Protein AF-A0AAP2MIE1-F1 (afdb_monomer_lite)

Structure (mmCIF, N/CA/C/O backbone):
data_AF-A0AAP2MIE1-F1
#
_entry.id   AF-A0AAP2MIE1-F1
#
loop_
_atom_site.group_PDB
_atom_site.id
_atom_site.type_symbol
_atom_site.label_atom_id
_atom_site.label_alt_id
_atom_site.label_comp_id
_atom_site.label_asym_id
_atom_site.label_entity_id
_atom_site.label_seq_id
_atom_site.pdbx_PDB_ins_code
_atom_site.Cartn_x
_atom_site.Cartn_y
_atom_site.Cartn_z
_atom_site.occupancy
_atom_site.B_iso_or_equiv
_atom_site.auth_seq_id
_atom_site.auth_comp_id
_atom_site.auth_asym_id
_atom_site.auth_atom_id
_atom_site.pdbx_PDB_model_num
ATOM 1 N N . MET A 1 1 ? 6.710 7.753 36.358 1.00 36.62 1 MET A N 1
ATOM 2 C CA . MET A 1 1 ? 5.741 6.811 35.760 1.00 36.62 1 MET A CA 1
ATOM 3 C C . MET A 1 1 ? 4.788 7.642 34.923 1.00 36.62 1 MET A C 1
ATOM 5 O O . MET A 1 1 ? 3.945 8.320 35.490 1.00 36.62 1 MET A O 1
ATOM 9 N N . SER A 1 2 ? 5.013 7.720 33.613 1.00 38.41 2 SER A N 1
ATOM 10 C CA . SER A 1 2 ? 4.157 8.503 32.715 1.00 38.41 2 SER A CA 1
ATOM 11 C C . SER A 1 2 ? 2.880 7.711 32.447 1.00 38.41 2 SER A C 1
ATOM 13 O O . SER A 1 2 ? 2.962 6.593 31.941 1.00 38.41 2 SER A O 1
ATOM 15 N N . SER A 1 3 ? 1.724 8.252 32.833 1.00 40.28 3 SER A N 1
ATOM 16 C CA . SER A 1 3 ? 0.420 7.667 32.512 1.00 40.28 3 SER A CA 1
ATOM 17 C C . SER A 1 3 ? 0.290 7.488 30.996 1.00 40.28 3 SER A C 1
ATOM 19 O O . SER A 1 3 ? 0.629 8.423 30.266 1.00 40.28 3 SER A O 1
ATOM 21 N N . PRO A 1 4 ? -0.181 6.331 30.499 1.00 49.94 4 PRO A N 1
ATOM 22 C CA . PRO A 1 4 ? -0.480 6.185 29.084 1.00 49.94 4 PRO A CA 1
ATOM 23 C C . PRO A 1 4 ? -1.594 7.173 28.740 1.00 49.94 4 PRO A C 1
ATOM 25 O O . PRO A 1 4 ? -2.628 7.213 29.403 1.00 49.94 4 PRO A O 1
ATOM 28 N N . SER A 1 5 ? -1.334 8.027 27.758 1.00 53.62 5 SER A N 1
ATOM 29 C CA . SER A 1 5 ? -2.241 9.061 27.278 1.00 53.62 5 SER A CA 1
ATOM 30 C C . SER A 1 5 ? -3.629 8.467 27.026 1.00 53.62 5 SER A C 1
ATOM 32 O O . SER A 1 5 ? -3.786 7.607 26.165 1.00 53.62 5 SER A O 1
ATOM 34 N N . ASP A 1 6 ? -4.632 8.934 27.770 1.00 59.34 6 ASP A N 1
ATOM 35 C CA . ASP A 1 6 ? -6.037 8.488 27.741 1.00 59.34 6 ASP A CA 1
ATOM 36 C C . ASP A 1 6 ? -6.756 9.035 26.487 1.00 59.34 6 ASP A C 1
ATOM 38 O O . ASP A 1 6 ? -7.846 9.599 26.538 1.00 59.34 6 ASP A O 1
ATOM 42 N N . THR A 1 7 ? -6.068 9.003 25.344 1.00 77.44 7 THR A N 1
ATOM 43 C CA . THR A 1 7 ? -6.510 9.629 24.099 1.00 77.44 7 THR A CA 1
ATOM 44 C C . THR A 1 7 ? -6.868 8.538 23.113 1.00 77.44 7 THR A C 1
ATOM 46 O O . THR A 1 7 ? -5.989 7.873 22.572 1.00 77.44 7 THR A O 1
ATOM 49 N N . LEU A 1 8 ? -8.170 8.360 22.900 1.00 83.94 8 LEU A N 1
ATOM 50 C CA . LEU A 1 8 ? -8.672 7.440 21.891 1.00 83.94 8 LEU A CA 1
ATOM 51 C C . LEU A 1 8 ? -8.337 7.946 20.485 1.00 83.94 8 LEU A C 1
ATOM 53 O O . LEU A 1 8 ? -8.284 9.163 20.251 1.00 83.94 8 LEU A O 1
ATOM 57 N N . PHE A 1 9 ? -8.163 7.030 19.534 1.00 85.75 9 PHE A N 1
ATOM 58 C CA . PHE A 1 9 ? -8.012 7.415 18.136 1.00 85.75 9 PHE A CA 1
ATOM 59 C C . PHE A 1 9 ? -9.250 8.164 17.655 1.00 85.75 9 PHE A C 1
ATOM 61 O O . PHE A 1 9 ? -10.393 7.734 17.826 1.00 85.75 9 PHE A O 1
ATOM 68 N N . ARG A 1 10 ? -9.028 9.296 16.985 1.00 89.75 10 ARG A N 1
ATOM 69 C CA . ARG A 1 10 ? -10.117 9.985 16.300 1.00 89.75 10 ARG A CA 1
ATOM 70 C C . ARG A 1 10 ? -10.353 9.304 14.962 1.00 89.75 10 ARG A C 1
ATOM 72 O O . ARG A 1 10 ? -9.415 9.099 14.199 1.00 89.75 10 ARG A O 1
ATOM 79 N N . TRP A 1 11 ? -11.612 9.029 14.637 1.00 83.62 11 TRP A N 1
ATOM 80 C CA . TRP A 1 11 ? -12.008 8.298 13.426 1.00 83.62 11 TRP A CA 1
ATOM 81 C C . TRP A 1 11 ? -11.351 8.802 12.125 1.00 83.62 11 TRP A C 1
ATOM 83 O O . TRP A 1 11 ? -10.935 8.015 11.276 1.00 83.62 11 TRP A O 1
ATOM 93 N N . TYR A 1 12 ? -11.207 10.122 11.974 1.00 87.50 12 TYR A N 1
ATOM 94 C CA . TYR A 1 12 ? -10.604 10.739 10.788 1.00 87.50 12 TYR A CA 1
ATOM 95 C C . TYR A 1 12 ? -9.080 10.560 10.689 1.00 87.50 12 TYR A C 1
ATOM 97 O O . TYR A 1 12 ? -8.522 10.767 9.617 1.00 87.50 12 TYR A O 1
ATOM 105 N N . GLN A 1 13 ? -8.405 10.185 11.780 1.00 87.69 13 GLN A N 1
ATOM 106 C CA . GLN A 1 13 ? -6.970 9.873 11.795 1.00 87.69 13 GLN A CA 1
ATOM 107 C C . GLN A 1 13 ? -6.684 8.435 11.357 1.00 87.69 13 GLN A C 1
ATOM 109 O O . GLN A 1 13 ? -5.530 8.091 11.112 1.00 87.69 13 GLN A O 1
ATOM 114 N N . LEU A 1 14 ? -7.724 7.602 11.285 1.00 88.88 14 LEU A N 1
ATOM 115 C CA . LEU A 1 14 ? -7.620 6.218 10.860 1.00 88.88 14 LEU A CA 1
ATOM 116 C C . LEU A 1 14 ? -7.751 6.117 9.339 1.00 88.88 14 LEU A C 1
ATOM 118 O O . LEU A 1 14 ? -8.628 6.759 8.744 1.00 88.88 14 LEU A O 1
ATOM 122 N N . THR A 1 15 ? -6.915 5.284 8.720 1.00 88.06 15 THR A N 1
ATOM 123 C CA . THR A 1 15 ? -7.103 4.845 7.328 1.00 88.06 15 THR A CA 1
ATOM 124 C C . THR A 1 15 ? -8.353 3.969 7.204 1.00 88.06 15 THR A C 1
ATOM 126 O O . THR A 1 15 ? -8.923 3.529 8.202 1.00 88.06 15 THR A O 1
ATOM 129 N N . GLU A 1 16 ? -8.809 3.685 5.983 1.00 85.25 16 GLU A N 1
ATOM 130 C CA . GLU A 1 16 ? -9.984 2.827 5.770 1.00 85.25 16 GLU A CA 1
ATOM 131 C C . GLU A 1 16 ? -9.809 1.429 6.383 1.00 85.25 16 GLU A C 1
ATOM 133 O O . GLU A 1 16 ? -10.683 0.948 7.105 1.00 85.25 16 GLU A O 1
ATOM 138 N N . ARG A 1 17 ? -8.635 0.817 6.199 1.00 86.88 17 ARG A N 1
ATOM 139 C CA . ARG A 1 17 ? -8.299 -0.466 6.825 1.00 86.88 17 ARG A CA 1
ATOM 140 C C . ARG A 1 17 ? -8.316 -0.379 8.348 1.00 86.88 17 ARG A C 1
ATOM 142 O O . ARG A 1 17 ? -8.877 -1.247 9.010 1.00 86.88 17 ARG A O 1
ATOM 149 N N . GLU A 1 18 ? -7.711 0.663 8.910 1.00 91.25 18 GLU A N 1
ATOM 150 C CA . GLU A 1 18 ? -7.680 0.859 10.361 1.00 91.25 18 GLU A CA 1
ATOM 151 C C . GLU A 1 18 ? -9.090 1.035 10.933 1.00 91.25 18 GLU A C 1
ATOM 153 O O . GLU A 1 18 ? -9.390 0.471 11.981 1.00 91.25 18 GLU A O 1
ATOM 158 N N . ARG A 1 19 ? -9.984 1.730 10.219 1.00 93.31 19 ARG A N 1
ATOM 159 C CA . ARG A 1 19 ? -11.403 1.852 10.588 1.00 93.31 19 ARG A CA 1
ATOM 160 C C . ARG A 1 19 ? -12.122 0.508 10.581 1.00 93.31 19 ARG A C 1
ATOM 162 O O . ARG A 1 19 ? -12.896 0.249 11.498 1.00 93.31 19 ARG A O 1
ATOM 169 N N . LEU A 1 20 ? -11.866 -0.351 9.592 1.00 92.19 20 LEU A N 1
ATOM 170 C CA . LEU A 1 20 ? -12.450 -1.698 9.534 1.00 92.19 20 LEU A CA 1
ATOM 171 C C . LEU A 1 20 ? -11.989 -2.563 10.711 1.00 92.19 20 LEU A C 1
ATOM 173 O O . LEU A 1 20 ? -12.812 -3.187 11.382 1.00 92.19 20 LEU A O 1
ATOM 177 N N . VAL A 1 21 ? -10.685 -2.554 11.005 1.00 92.94 21 VAL A N 1
ATOM 178 C CA . VAL A 1 21 ? -10.125 -3.263 12.165 1.00 92.94 21 VAL A CA 1
ATOM 179 C C . VAL A 1 21 ? -10.746 -2.734 13.453 1.00 92.94 21 VAL A C 1
ATOM 181 O O . VAL A 1 21 ? -11.234 -3.524 14.262 1.00 92.94 21 VAL A O 1
ATOM 184 N N . TRP A 1 22 ? -10.800 -1.411 13.609 1.00 94.81 22 TRP A N 1
ATOM 185 C CA . TRP A 1 22 ? -11.384 -0.766 14.778 1.00 94.81 22 TRP A CA 1
ATOM 186 C C . TRP A 1 22 ? -12.854 -1.152 14.966 1.00 94.81 22 TRP A C 1
ATOM 188 O O . TRP A 1 22 ? -13.230 -1.625 16.035 1.00 94.81 22 TRP A O 1
ATOM 198 N N . ALA A 1 23 ? -13.678 -1.031 13.921 1.00 93.75 23 ALA A N 1
ATOM 199 C CA . ALA A 1 23 ? -15.103 -1.355 13.974 1.00 93.75 23 ALA A CA 1
ATOM 200 C C . ALA A 1 23 ? -15.344 -2.834 14.305 1.00 93.75 23 ALA A C 1
ATOM 202 O O . ALA A 1 23 ? -16.198 -3.151 15.134 1.00 93.75 23 ALA A O 1
ATOM 203 N N . SER A 1 24 ? -14.556 -3.736 13.708 1.00 94.56 24 SER A N 1
ATOM 204 C CA . SER A 1 24 ? -14.653 -5.170 13.986 1.00 94.56 24 SER A CA 1
ATOM 205 C C . SER A 1 24 ? -14.341 -5.485 15.451 1.00 94.56 24 SER A C 1
ATOM 207 O O . SER A 1 24 ? -15.117 -6.183 16.100 1.00 94.56 24 SER A O 1
ATOM 209 N N . ALA A 1 25 ? -13.272 -4.905 16.004 1.00 92.62 25 ALA A N 1
ATOM 210 C CA . ALA A 1 25 ? -12.881 -5.099 17.395 1.00 92.62 25 ALA A CA 1
ATOM 211 C C . ALA A 1 25 ? -13.887 -4.465 18.367 1.00 92.62 25 ALA A C 1
ATOM 213 O O . ALA A 1 25 ? -14.247 -5.085 19.364 1.00 92.62 25 ALA A O 1
ATOM 214 N N . PHE A 1 26 ? -14.390 -3.268 18.053 1.00 92.31 26 PHE A N 1
ATOM 215 C CA . PHE A 1 26 ? -15.391 -2.576 18.863 1.00 92.31 26 PHE A CA 1
ATOM 216 C C . PHE A 1 26 ? -16.699 -3.375 18.951 1.00 92.31 26 PHE A C 1
ATOM 218 O O . PHE A 1 26 ? -17.265 -3.523 20.031 1.00 92.31 26 PHE A O 1
ATOM 225 N N . SER A 1 27 ? -17.152 -3.948 17.829 1.00 92.50 27 SER A N 1
ATOM 226 C CA . SER A 1 27 ? -18.417 -4.696 17.746 1.00 92.50 27 SER A CA 1
ATOM 227 C C . SER A 1 27 ? -18.460 -5.983 18.581 1.00 92.50 27 SER A C 1
ATOM 229 O O . SER A 1 27 ? -19.540 -6.500 18.853 1.00 92.50 27 SER A O 1
ATOM 231 N N . GLN A 1 28 ? -17.302 -6.497 19.007 1.00 89.81 28 GLN A N 1
ATOM 232 C CA . GLN A 1 28 ? -17.199 -7.724 19.806 1.00 89.81 28 GLN A CA 1
ATOM 233 C C . GLN A 1 28 ? -17.485 -7.500 21.297 1.00 89.81 28 GLN A C 1
ATOM 235 O O . GLN A 1 28 ? -17.655 -8.466 22.040 1.00 89.81 28 GLN A O 1
ATOM 240 N N . PHE A 1 29 ? -17.547 -6.247 21.749 1.00 85.88 29 PHE A N 1
ATOM 241 C CA . PHE A 1 29 ? -17.807 -5.912 23.144 1.00 85.88 29 PHE A CA 1
ATOM 242 C C . PHE A 1 29 ? -19.279 -5.554 23.358 1.00 85.88 29 PHE A C 1
ATOM 244 O O . PHE A 1 29 ? -19.817 -4.641 22.735 1.00 85.88 29 PHE A O 1
ATOM 251 N N . VAL A 1 30 ? -19.921 -6.239 24.306 1.00 78.06 30 VAL A N 1
ATOM 252 C CA . VAL A 1 30 ? -21.294 -5.950 24.735 1.00 78.06 30 VAL A CA 1
ATOM 253 C C . VAL A 1 30 ? -21.258 -5.250 26.093 1.00 78.06 30 VAL A C 1
ATOM 255 O O . VAL A 1 30 ? -20.683 -5.766 27.046 1.00 78.06 30 VAL A O 1
ATOM 258 N N . GLY A 1 31 ? -21.890 -4.078 26.192 1.00 77.19 31 GLY A N 1
ATOM 259 C CA . GLY A 1 31 ? -22.203 -3.428 27.473 1.00 77.19 31 GLY A CA 1
ATOM 260 C C . GLY A 1 31 ? -21.159 -2.463 28.052 1.00 77.19 31 GLY A C 1
ATOM 261 O O . GLY A 1 31 ? -21.465 -1.800 29.038 1.00 77.19 31 GLY A O 1
ATOM 262 N N . ALA A 1 32 ? -19.978 -2.316 27.441 1.00 87.19 32 ALA A N 1
ATOM 263 C CA . ALA A 1 32 ? -18.936 -1.388 27.907 1.00 87.19 32 ALA A CA 1
ATOM 264 C C . ALA A 1 32 ? -18.273 -0.631 26.733 1.00 87.19 32 ALA A C 1
ATOM 266 O O . ALA A 1 32 ? -17.218 -1.040 26.247 1.00 87.19 32 ALA A O 1
ATOM 267 N N . PRO A 1 33 ? -18.866 0.478 26.248 1.00 86.88 33 PRO A N 1
ATOM 268 C CA . PRO A 1 33 ? -18.406 1.156 25.031 1.00 86.88 33 PRO A CA 1
ATOM 269 C C . PRO A 1 33 ? -17.013 1.791 25.162 1.00 86.88 33 PRO A C 1
ATOM 271 O O . PRO A 1 33 ? -16.280 1.865 24.180 1.00 86.88 33 PRO A O 1
ATOM 274 N N . LEU A 1 34 ? -16.618 2.237 26.359 1.00 89.88 34 LEU A N 1
ATOM 275 C CA . LEU A 1 34 ? -15.291 2.826 26.569 1.00 89.88 34 LEU A CA 1
ATOM 276 C C . LEU A 1 34 ? -14.185 1.762 26.525 1.00 89.88 34 LEU A C 1
ATOM 278 O O . LEU A 1 34 ? -13.147 1.968 25.898 1.00 89.88 34 LEU A O 1
ATOM 282 N N . ASP A 1 35 ? -14.428 0.608 27.143 1.00 88.00 35 ASP A N 1
ATOM 283 C CA . ASP A 1 35 ? -13.487 -0.512 27.121 1.00 88.00 35 ASP A CA 1
ATOM 284 C C . ASP A 1 35 ? -13.401 -1.128 25.722 1.00 88.00 35 ASP A C 1
ATOM 286 O O . ASP A 1 35 ? -12.308 -1.459 25.263 1.00 88.00 35 ASP A O 1
ATOM 290 N N . ALA A 1 36 ? -14.525 -1.169 24.998 1.00 89.25 36 ALA A N 1
ATOM 291 C CA . ALA A 1 36 ? -14.574 -1.540 23.588 1.00 89.25 36 ALA A CA 1
ATOM 292 C C . ALA A 1 36 ? -13.697 -0.622 22.722 1.00 89.25 36 ALA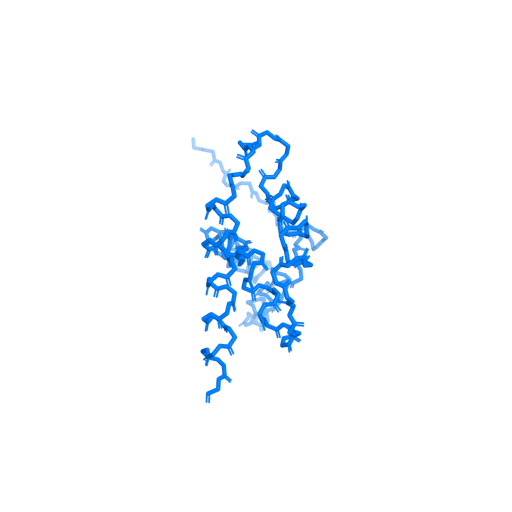 A C 1
ATOM 294 O O . ALA A 1 36 ? -12.907 -1.107 21.913 1.00 89.25 36 ALA A O 1
ATOM 295 N N . ALA A 1 37 ? -13.793 0.698 22.917 1.00 90.81 37 ALA A N 1
ATOM 296 C CA . ALA A 1 37 ? -12.976 1.668 22.189 1.00 90.81 37 ALA A CA 1
ATOM 297 C C . ALA A 1 37 ? -11.480 1.497 22.490 1.00 90.81 37 ALA A C 1
ATOM 299 O O . ALA A 1 37 ? -10.669 1.474 21.568 1.00 90.81 37 ALA A O 1
ATOM 300 N N . ARG A 1 38 ? -11.108 1.292 23.761 1.00 90.81 38 ARG A N 1
ATOM 301 C CA . ARG A 1 38 ? -9.712 1.030 24.159 1.00 90.81 38 ARG A CA 1
ATOM 302 C C . ARG A 1 38 ? -9.171 -0.266 23.560 1.00 90.81 38 ARG A C 1
ATOM 304 O O . ARG A 1 38 ? -8.039 -0.303 23.078 1.00 90.81 38 ARG A O 1
ATOM 311 N N . ALA A 1 39 ? -9.972 -1.329 23.572 1.00 89.94 39 ALA A N 1
ATOM 312 C CA . ALA A 1 39 ? -9.598 -2.602 22.972 1.00 89.94 39 ALA A CA 1
ATOM 313 C C . ALA A 1 39 ? -9.430 -2.480 21.449 1.00 89.94 39 ALA A C 1
ATOM 315 O O . ALA A 1 39 ? -8.460 -3.001 20.895 1.00 89.94 39 ALA A O 1
ATOM 316 N N . ALA A 1 40 ? -10.330 -1.757 20.781 1.00 92.69 40 ALA A N 1
ATOM 317 C CA . ALA A 1 40 ? -10.247 -1.484 19.351 1.00 92.69 40 ALA A CA 1
ATOM 318 C C . ALA A 1 40 ? -9.002 -0.658 18.990 1.00 92.69 40 ALA A C 1
ATOM 320 O O . ALA A 1 40 ? -8.275 -1.019 18.061 1.00 92.69 40 ALA A O 1
ATOM 321 N N . ASP A 1 41 ? -8.684 0.373 19.773 1.00 93.56 41 ASP A N 1
ATOM 322 C CA . ASP A 1 41 ? -7.469 1.172 19.600 1.00 93.56 41 ASP A CA 1
ATOM 323 C C . ASP A 1 41 ? -6.203 0.322 19.739 1.00 93.56 41 ASP A C 1
ATOM 325 O O . ASP A 1 41 ? -5.307 0.411 18.898 1.00 93.56 41 ASP A O 1
ATOM 329 N N . ALA A 1 42 ? -6.140 -0.568 20.734 1.00 91.62 42 ALA A N 1
ATOM 330 C CA . ALA A 1 42 ? -5.007 -1.477 20.904 1.00 91.62 42 ALA A CA 1
ATOM 331 C C . ALA A 1 42 ? -4.798 -2.390 19.679 1.00 91.62 42 ALA A C 1
ATOM 333 O O . ALA A 1 42 ? -3.658 -2.670 19.298 1.00 91.62 42 ALA A O 1
ATOM 334 N N . LYS A 1 43 ? -5.880 -2.823 19.017 1.00 92.25 43 LYS A N 1
ATOM 335 C CA . LYS A 1 43 ? -5.796 -3.598 17.767 1.00 92.25 43 LYS A CA 1
ATOM 336 C C . LYS A 1 43 ? -5.299 -2.754 16.599 1.00 92.25 43 LYS A C 1
ATOM 338 O O . LYS A 1 43 ? -4.470 -3.233 15.830 1.00 92.25 43 LYS A O 1
ATOM 343 N N . VAL A 1 44 ? -5.741 -1.502 16.492 1.00 91.38 44 VAL A N 1
ATOM 344 C CA . VAL A 1 44 ? -5.221 -0.564 15.489 1.00 91.38 44 VAL A CA 1
ATOM 345 C C . VAL A 1 44 ? -3.726 -0.307 15.699 1.00 91.38 44 VAL A C 1
ATOM 347 O O . VAL A 1 44 ? -2.977 -0.346 14.727 1.00 91.38 44 VAL A O 1
ATOM 350 N N . VAL A 1 45 ? -3.263 -0.115 16.942 1.00 90.62 45 VAL A N 1
ATOM 351 C CA . VAL A 1 45 ? -1.824 0.026 17.246 1.00 90.62 45 VAL A CA 1
ATOM 352 C C . VAL A 1 45 ? -1.045 -1.210 16.804 1.00 90.62 45 VAL A C 1
ATOM 354 O O . VAL A 1 45 ? -0.007 -1.071 16.160 1.00 90.62 45 VAL A O 1
ATOM 357 N N . ALA A 1 46 ? -1.553 -2.412 17.097 1.00 88.88 46 ALA A N 1
ATOM 358 C CA . ALA A 1 46 ? -0.909 -3.650 16.669 1.00 88.88 46 ALA A CA 1
ATOM 359 C C . ALA A 1 46 ? -0.789 -3.728 15.138 1.00 88.88 46 ALA A C 1
ATOM 361 O O . ALA A 1 46 ? 0.289 -4.017 14.633 1.00 88.88 46 ALA A O 1
ATOM 3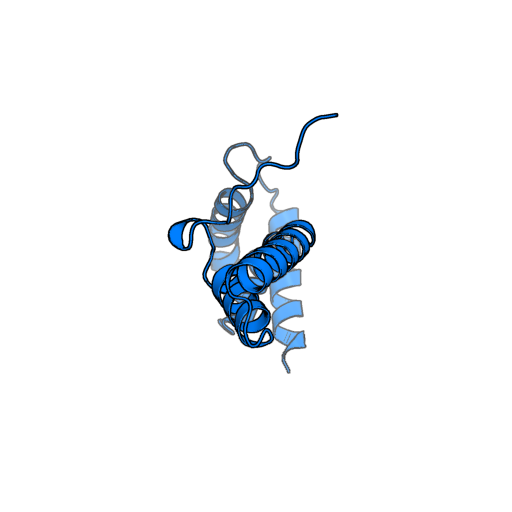62 N N . VAL A 1 47 ? -1.856 -3.404 14.397 1.00 84.88 47 VAL A N 1
ATOM 363 C CA . VAL A 1 47 ? -1.841 -3.406 12.922 1.00 84.88 47 VAL A CA 1
ATOM 364 C C . VAL A 1 47 ? -0.899 -2.345 12.355 1.00 84.88 47 VAL A C 1
ATOM 366 O O . VAL A 1 47 ? -0.151 -2.646 11.428 1.00 84.88 47 VAL A O 1
ATOM 369 N N . LYS A 1 48 ? -0.876 -1.136 12.928 1.00 85.56 48 LYS A N 1
ATOM 370 C CA . LYS A 1 48 ? 0.093 -0.094 12.552 1.00 85.56 48 LYS A CA 1
ATOM 371 C C . LYS A 1 48 ? 1.534 -0.573 12.758 1.00 85.56 48 LYS A C 1
ATOM 373 O O . LYS A 1 48 ? 2.382 -0.314 11.914 1.00 85.56 48 LYS A O 1
ATOM 378 N N . GLY A 1 49 ? 1.802 -1.299 13.845 1.00 82.75 49 GLY A N 1
ATOM 379 C CA . GLY A 1 49 ? 3.122 -1.861 14.144 1.00 82.75 49 GLY A CA 1
ATOM 380 C C . GLY A 1 49 ? 3.564 -2.996 13.215 1.00 82.75 49 GLY A C 1
ATOM 381 O O . GLY A 1 49 ? 4.757 -3.262 13.130 1.00 82.75 49 GLY A O 1
ATOM 382 N N . LEU A 1 50 ? 2.635 -3.650 12.509 1.00 80.12 50 LEU A N 1
ATOM 383 C CA . LEU A 1 50 ? 2.968 -4.666 11.504 1.00 80.12 50 LEU A CA 1
ATOM 384 C C . LEU A 1 50 ? 3.469 -4.060 10.191 1.00 80.12 50 LEU A C 1
ATOM 386 O O . LEU A 1 50 ? 3.964 -4.802 9.349 1.00 80.12 50 LEU A O 1
ATOM 390 N N . ASP A 1 51 ? 3.310 -2.745 10.005 1.00 68.69 51 ASP A N 1
ATOM 391 C CA . ASP A 1 51 ? 3.855 -2.006 8.866 1.00 68.69 51 ASP A CA 1
ATOM 392 C C . ASP A 1 51 ? 3.484 -2.608 7.497 1.00 68.69 51 ASP A C 1
ATOM 394 O O . ASP A 1 51 ? 4.202 -2.513 6.508 1.00 68.69 51 ASP A O 1
ATOM 398 N N . ILE A 1 52 ? 2.316 -3.254 7.428 1.00 64.50 52 ILE A N 1
ATOM 399 C CA . ILE A 1 52 ? 1.856 -3.974 6.231 1.00 64.50 52 ILE A CA 1
ATOM 400 C C . ILE A 1 52 ? 1.632 -3.002 5.061 1.00 64.50 52 ILE A C 1
ATOM 402 O O . ILE A 1 52 ? 1.714 -3.400 3.904 1.00 64.50 52 ILE A O 1
ATOM 406 N N . ASP A 1 53 ? 1.405 -1.715 5.343 1.00 56.69 53 ASP A N 1
ATOM 407 C CA . ASP A 1 53 ? 1.284 -0.677 4.308 1.00 56.69 53 ASP A CA 1
ATOM 408 C C . ASP A 1 53 ? 2.629 -0.327 3.647 1.00 56.69 53 ASP A C 1
ATOM 410 O O . ASP A 1 53 ? 2.634 0.303 2.593 1.00 56.69 53 ASP A O 1
ATOM 414 N N . GLN A 1 54 ? 3.764 -0.759 4.213 1.00 53.94 54 GLN A N 1
ATOM 415 C CA . GLN A 1 54 ? 5.075 -0.652 3.565 1.00 53.94 54 GLN A CA 1
ATOM 416 C C . GLN A 1 54 ? 5.361 -1.768 2.561 1.00 53.94 54 GLN A C 1
ATOM 418 O O . GLN A 1 54 ? 6.353 -1.668 1.838 1.00 53.94 54 GLN A O 1
ATOM 423 N N . TYR A 1 55 ? 4.478 -2.763 2.405 1.00 54.22 55 TYR A N 1
ATOM 424 C CA . TYR A 1 55 ? 4.483 -3.618 1.213 1.00 54.22 55 TYR A CA 1
ATOM 425 C C . TYR A 1 55 ? 3.964 -2.826 0.003 1.00 54.22 55 TYR A C 1
ATOM 427 O O . TYR A 1 55 ? 2.937 -3.132 -0.599 1.00 54.22 55 TYR A O 1
ATOM 435 N N . THR A 1 56 ? 4.697 -1.776 -0.365 1.00 61.31 56 THR A N 1
ATOM 436 C CA . THR A 1 56 ? 4.566 -1.171 -1.684 1.00 61.31 56 THR A CA 1
ATOM 437 C C . THR A 1 56 ? 5.174 -2.188 -2.632 1.00 61.31 56 THR A C 1
ATOM 439 O O . THR A 1 56 ? 6.390 -2.388 -2.629 1.00 61.31 56 THR A O 1
ATOM 442 N N . MET A 1 57 ? 4.333 -2.907 -3.376 1.00 69.50 57 MET A N 1
ATOM 443 C CA . MET A 1 57 ? 4.848 -3.769 -4.430 1.00 69.50 57 MET A CA 1
ATOM 444 C C . MET A 1 57 ? 5.691 -2.922 -5.376 1.00 69.50 57 MET A C 1
ATOM 446 O O . MET A 1 57 ? 5.392 -1.748 -5.623 1.00 69.50 57 MET A O 1
ATOM 450 N N . SER A 1 58 ? 6.773 -3.511 -5.871 1.00 81.88 58 SER A N 1
ATOM 451 C CA . SER A 1 58 ? 7.634 -2.815 -6.807 1.00 81.88 58 SER A CA 1
ATOM 452 C C . SER A 1 58 ? 6.831 -2.413 -8.056 1.00 81.88 58 SER A C 1
ATOM 454 O O . SER A 1 58 ? 5.863 -3.101 -8.409 1.00 81.88 58 SER A O 1
ATOM 456 N N . PRO A 1 59 ? 7.156 -1.282 -8.710 1.00 85.38 59 PRO A N 1
ATOM 457 C CA . PRO A 1 59 ? 6.357 -0.768 -9.819 1.00 85.38 59 PRO A CA 1
ATOM 458 C C . PRO A 1 59 ? 6.063 -1.818 -10.899 1.00 85.38 59 PRO A C 1
ATOM 460 O O . PRO A 1 59 ? 4.948 -1.897 -11.407 1.00 85.38 59 PRO A O 1
ATOM 463 N N . GLU A 1 60 ? 7.040 -2.665 -11.212 1.00 87.19 60 GLU A N 1
ATOM 464 C CA . GLU A 1 60 ? 6.923 -3.759 -12.170 1.00 87.19 60 GLU A CA 1
ATOM 465 C C . GLU A 1 60 ? 5.877 -4.815 -11.779 1.00 87.19 60 GLU A C 1
ATOM 467 O O . GLU A 1 60 ? 5.170 -5.318 -12.652 1.00 87.19 60 GLU A O 1
ATOM 472 N N . HIS A 1 61 ? 5.713 -5.102 -10.484 1.00 85.06 61 HIS A N 1
ATOM 473 C CA . HIS A 1 61 ? 4.682 -6.016 -9.985 1.00 85.06 61 HIS A CA 1
ATOM 474 C C . HIS A 1 61 ? 3.283 -5.410 -10.103 1.00 85.06 61 HIS A C 1
ATOM 476 O O . HIS A 1 61 ? 2.341 -6.097 -10.498 1.00 85.06 61 HIS A O 1
ATOM 482 N N . GLU A 1 62 ? 3.136 -4.120 -9.798 1.00 83.94 62 GLU A N 1
ATOM 483 C CA . GLU A 1 62 ? 1.864 -3.412 -9.983 1.00 83.94 62 GLU A CA 1
ATOM 484 C C . GLU A 1 62 ? 1.463 -3.358 -11.464 1.00 83.94 62 GLU A C 1
ATOM 486 O O . GLU A 1 62 ? 0.303 -3.593 -11.805 1.00 83.94 62 GLU A O 1
ATOM 491 N N . LEU A 1 63 ? 2.426 -3.146 -12.369 1.00 87.25 63 LEU A N 1
ATOM 492 C CA . LEU A 1 63 ? 2.161 -3.216 -13.804 1.00 87.25 63 LEU A CA 1
ATOM 493 C C . LEU A 1 63 ? 1.801 -4.639 -14.252 1.00 87.25 63 LEU A C 1
ATOM 495 O O . LEU A 1 63 ? 0.865 -4.801 -15.032 1.00 87.25 63 LEU A O 1
ATOM 499 N N . ALA A 1 64 ? 2.481 -5.672 -13.748 1.00 86.69 64 ALA A N 1
ATOM 500 C CA . ALA A 1 64 ? 2.179 -7.064 -14.089 1.00 86.69 64 ALA A CA 1
ATOM 501 C C . ALA A 1 64 ? 0.734 -7.454 -13.726 1.00 86.69 64 ALA A C 1
ATOM 503 O O . ALA A 1 64 ? 0.051 -8.075 -14.540 1.00 86.69 64 ALA A O 1
ATOM 504 N N . LYS A 1 65 ? 0.220 -7.006 -12.569 1.00 83.88 65 LYS A N 1
ATOM 505 C CA . LYS A 1 65 ? -1.179 -7.231 -12.14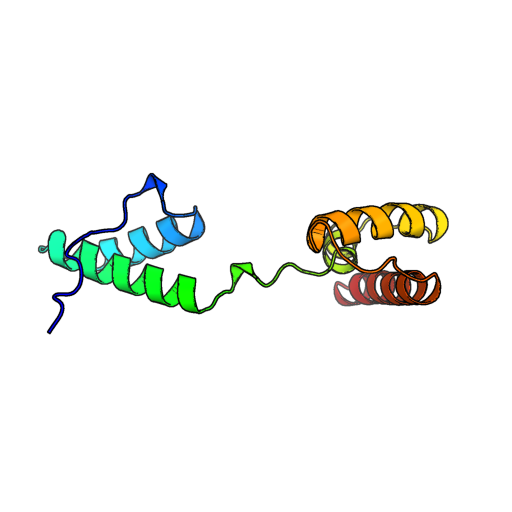9 1.00 83.88 65 LYS A CA 1
ATOM 506 C C . LYS A 1 65 ? -2.216 -6.665 -13.117 1.00 83.88 65 LYS A C 1
ATOM 508 O O . LYS A 1 65 ? -3.320 -7.194 -13.203 1.00 83.88 65 LYS A O 1
ATOM 513 N N . SER A 1 66 ? -1.886 -5.589 -13.832 1.00 83.69 66 SER A N 1
ATOM 514 C CA . SER A 1 66 ? -2.795 -5.002 -14.826 1.00 83.69 66 SER A CA 1
ATOM 515 C C . SER A 1 66 ? -2.990 -5.891 -16.062 1.00 83.69 66 SER A C 1
ATOM 517 O O . SER A 1 66 ? -3.859 -5.605 -16.883 1.00 83.69 66 SER A O 1
ATOM 519 N N . ASN A 1 67 ? -2.183 -6.954 -16.203 1.00 80.44 67 ASN A N 1
ATOM 520 C CA . ASN A 1 67 ? -2.140 -7.866 -17.348 1.00 80.44 67 ASN A CA 1
ATOM 521 C C . ASN A 1 67 ? -1.938 -7.157 -18.703 1.00 80.44 67 ASN A C 1
ATOM 523 O O . ASN A 1 67 ? -2.200 -7.725 -19.762 1.00 80.44 67 ASN A O 1
ATOM 527 N N . LEU A 1 68 ? -1.461 -5.909 -18.685 1.00 85.12 68 LEU A N 1
ATOM 528 C CA . LEU A 1 68 ? -1.058 -5.188 -19.882 1.00 85.12 68 LEU A CA 1
ATOM 529 C C . LEU A 1 68 ? 0.265 -5.750 -20.374 1.00 85.12 68 LEU A C 1
ATOM 531 O O . LEU A 1 68 ? 1.175 -5.956 -19.574 1.00 85.12 68 LEU A O 1
ATOM 535 N N . GLU A 1 69 ? 0.379 -5.952 -21.682 1.00 89.12 69 GLU A N 1
ATOM 536 C CA . GLU A 1 69 ? 1.631 -6.291 -22.345 1.00 89.12 69 GLU A CA 1
ATOM 537 C C . GLU A 1 69 ? 2.330 -5.017 -22.809 1.00 89.12 69 GLU A C 1
ATOM 539 O O . GLU A 1 69 ? 1.826 -4.286 -23.661 1.00 89.12 69 GLU A O 1
ATOM 544 N N . VAL A 1 70 ? 3.488 -4.737 -22.216 1.00 90.50 70 VAL A N 1
ATOM 545 C CA . VAL A 1 70 ? 4.254 -3.522 -22.471 1.00 90.50 70 VAL A CA 1
ATOM 546 C C . VAL A 1 70 ? 5.608 -3.913 -23.070 1.00 90.50 70 VAL A C 1
ATOM 548 O O . VAL A 1 70 ? 6.369 -4.659 -22.441 1.00 90.50 70 VAL A O 1
ATOM 551 N N . PRO A 1 71 ? 5.947 -3.435 -24.281 1.00 93.19 71 PRO A N 1
ATOM 552 C CA . PRO A 1 71 ? 7.267 -3.658 -24.855 1.00 93.19 71 PRO A CA 1
ATOM 553 C C . PRO A 1 71 ? 8.332 -2.891 -24.061 1.00 93.19 71 PRO A C 1
ATOM 555 O O . PRO A 1 71 ? 8.045 -1.847 -23.469 1.00 93.19 71 PRO A O 1
ATOM 558 N N . PHE A 1 72 ? 9.576 -3.376 -24.081 1.00 93.00 72 PHE A N 1
ATOM 559 C CA . PHE A 1 72 ? 10.682 -2.778 -23.322 1.00 93.00 72 PHE A CA 1
ATOM 560 C C . PHE A 1 72 ? 10.847 -1.271 -23.581 1.00 93.00 72 PHE A C 1
ATOM 562 O O . PHE A 1 72 ? 11.050 -0.499 -22.646 1.00 93.00 72 PHE A O 1
ATOM 569 N N . GLU A 1 73 ? 10.680 -0.838 -24.833 1.00 94.50 73 GLU A N 1
ATOM 570 C CA . GLU A 1 73 ? 10.791 0.568 -25.246 1.00 94.50 73 GLU A CA 1
ATOM 571 C C . GLU A 1 73 ? 9.793 1.490 -24.531 1.00 94.50 73 GLU A C 1
ATOM 573 O O . GLU A 1 73 ? 10.119 2.635 -24.222 1.00 94.50 73 GLU A O 1
ATOM 578 N N . ALA A 1 74 ? 8.594 0.986 -24.226 1.00 93.12 74 ALA A N 1
ATOM 579 C CA . ALA A 1 74 ? 7.577 1.716 -23.474 1.00 93.12 74 ALA A CA 1
ATOM 580 C C . ALA A 1 74 ? 7.758 1.546 -21.956 1.00 93.12 74 ALA A C 1
ATOM 582 O O . ALA A 1 74 ? 7.525 2.484 -21.191 1.00 93.12 74 ALA A O 1
ATOM 583 N N . PHE A 1 75 ? 8.222 0.373 -21.516 1.00 94.06 75 PHE A N 1
ATOM 584 C CA . PHE A 1 75 ? 8.476 0.078 -20.108 1.00 94.06 75 PHE A CA 1
ATOM 585 C C . PHE A 1 75 ? 9.611 0.935 -19.538 1.00 94.06 75 PHE A C 1
ATOM 587 O O . PHE A 1 75 ? 9.470 1.519 -18.468 1.00 94.06 75 PHE A O 1
ATOM 594 N N . ALA A 1 76 ? 10.729 1.052 -20.254 1.00 93.94 76 ALA A N 1
ATOM 595 C CA . ALA A 1 76 ? 11.943 1.700 -19.770 1.00 93.94 76 ALA A CA 1
ATOM 596 C C . ALA A 1 76 ? 11.772 3.178 -19.342 1.00 93.94 76 ALA A C 1
ATOM 598 O O . ALA A 1 76 ? 12.262 3.544 -18.267 1.00 93.94 76 ALA A O 1
ATOM 599 N N . PRO A 1 77 ? 11.124 4.070 -20.120 1.00 93.12 77 PRO A N 1
ATOM 600 C CA . PRO A 1 77 ? 10.879 5.442 -19.676 1.00 93.12 77 PRO A CA 1
ATOM 601 C C . PRO A 1 77 ? 9.848 5.508 -18.542 1.00 93.12 77 PRO A C 1
ATOM 603 O O . PRO A 1 77 ? 10.034 6.275 -17.597 1.00 93.12 77 PRO A O 1
ATOM 606 N N . TRP A 1 78 ? 8.799 4.682 -18.594 1.00 93.69 78 TRP A N 1
ATOM 607 C CA . TRP A 1 78 ? 7.772 4.621 -17.552 1.00 93.69 78 TRP A CA 1
ATOM 608 C C . TRP A 1 78 ? 8.353 4.174 -16.203 1.00 93.69 78 TRP A C 1
ATOM 610 O O . TRP A 1 78 ? 8.146 4.844 -15.190 1.00 93.69 78 TRP A O 1
ATOM 620 N N . TYR A 1 79 ? 9.144 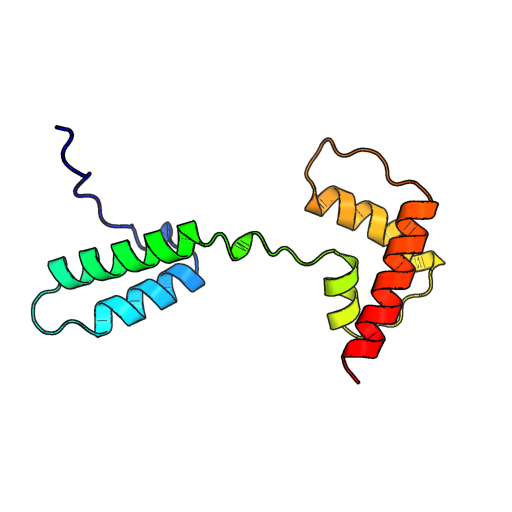3.099 -16.194 1.00 93.00 79 TYR A N 1
ATOM 621 C CA . TYR A 1 79 ? 9.698 2.506 -14.980 1.00 93.00 79 TYR A CA 1
ATOM 622 C C . TYR A 1 79 ? 10.604 3.487 -14.241 1.00 93.00 79 TYR A C 1
ATOM 624 O O . TYR A 1 79 ? 10.494 3.641 -13.028 1.00 93.00 79 TYR A O 1
ATOM 632 N N . ARG A 1 80 ? 11.436 4.249 -14.963 1.00 91.12 80 ARG A N 1
ATOM 633 C CA . ARG A 1 80 ? 12.287 5.280 -14.348 1.00 91.12 80 ARG A CA 1
ATOM 634 C C . ARG A 1 80 ? 11.476 6.362 -13.633 1.00 91.12 80 ARG A C 1
ATOM 636 O O . ARG A 1 80 ? 11.894 6.848 -12.582 1.00 91.12 80 ARG A O 1
ATOM 643 N N . VAL A 1 81 ? 10.321 6.743 -14.177 1.00 89.44 81 VAL A N 1
ATOM 644 C CA . VAL A 1 81 ? 9.415 7.707 -13.537 1.00 89.44 81 VAL A CA 1
ATOM 645 C C . VAL A 1 81 ? 8.722 7.072 -12.331 1.00 89.44 81 VAL A C 1
ATOM 647 O O . VAL A 1 81 ? 8.751 7.648 -11.244 1.00 89.44 81 VAL A O 1
ATOM 650 N N . ALA A 1 82 ? 8.166 5.871 -12.490 1.00 88.56 82 ALA A N 1
ATOM 651 C CA . ALA A 1 82 ? 7.486 5.144 -11.420 1.00 88.56 82 ALA A CA 1
ATOM 652 C C . ALA A 1 82 ? 8.419 4.841 -10.230 1.00 88.56 82 ALA A C 1
ATOM 654 O O . ALA A 1 82 ? 8.039 5.005 -9.068 1.00 88.56 82 ALA A O 1
ATOM 655 N N . TYR A 1 83 ? 9.675 4.490 -10.505 1.00 87.19 83 TYR A N 1
ATOM 656 C CA . TYR A 1 83 ? 10.711 4.270 -9.500 1.00 87.19 83 TYR A CA 1
ATOM 657 C C . TYR A 1 83 ? 11.026 5.546 -8.706 1.00 87.19 83 TYR A C 1
ATOM 659 O O . TYR A 1 83 ? 11.073 5.532 -7.477 1.00 87.19 83 TYR A O 1
ATOM 667 N N . ARG A 1 84 ? 11.157 6.693 -9.387 1.00 85.31 84 ARG A N 1
ATOM 668 C CA . ARG A 1 84 ? 11.377 7.992 -8.725 1.00 85.31 84 ARG A CA 1
ATOM 669 C C . ARG A 1 84 ? 10.196 8.427 -7.859 1.00 85.31 84 ARG A C 1
ATOM 671 O O . ARG A 1 84 ? 10.406 9.052 -6.824 1.00 85.31 84 ARG A O 1
ATOM 678 N N . ILE A 1 85 ? 8.970 8.128 -8.284 1.00 82.81 85 ILE A N 1
ATOM 679 C CA . ILE A 1 85 ? 7.763 8.435 -7.505 1.00 82.81 85 ILE A CA 1
ATOM 680 C C . ILE A 1 85 ? 7.714 7.568 -6.243 1.00 82.81 85 ILE A C 1
ATOM 682 O O . ILE A 1 85 ? 7.481 8.092 -5.155 1.00 82.81 85 ILE A O 1
ATOM 686 N N . SER A 1 86 ? 7.974 6.265 -6.375 1.00 79.88 86 SER A N 1
ATOM 687 C CA . SER A 1 86 ? 7.906 5.313 -5.256 1.00 79.88 86 SER A CA 1
ATOM 688 C C . SER A 1 86 ? 8.981 5.544 -4.191 1.00 79.88 86 SER A C 1
ATOM 690 O O . SER A 1 86 ? 8.696 5.399 -3.006 1.00 79.88 86 SER A O 1
ATOM 692 N N . HIS A 1 87 ? 10.188 5.969 -4.572 1.00 73.50 87 HIS A N 1
ATOM 693 C CA . HIS A 1 87 ? 11.321 6.050 -3.642 1.00 73.50 87 HIS A CA 1
ATOM 694 C C . HIS A 1 87 ? 11.610 7.465 -3.083 1.00 73.50 87 HIS A C 1
ATOM 696 O O . HIS A 1 87 ? 12.590 7.658 -2.364 1.00 73.50 87 HIS A O 1
ATOM 702 N N . ARG A 1 88 ? 10.710 8.440 -3.310 1.00 65.38 88 ARG A N 1
ATOM 703 C CA . ARG A 1 88 ? 10.839 9.868 -2.922 1.00 65.38 88 ARG A CA 1
ATOM 704 C C . ARG A 1 88 ? 12.029 10.592 -3.587 1.00 65.38 88 ARG A C 1
ATOM 706 O O . ARG A 1 88 ? 12.866 10.021 -4.275 1.00 65.38 88 ARG A O 1
ATOM 713 N N . LEU A 1 89 ? 12.079 11.918 -3.435 1.00 58.19 89 LEU A N 1
ATOM 714 C CA . LEU A 1 89 ? 13.122 12.770 -4.019 1.00 58.19 89 LEU A CA 1
ATOM 715 C C . LEU A 1 89 ? 14.479 12.497 -3.340 1.00 58.19 89 LEU A C 1
ATOM 717 O O . LEU A 1 89 ? 14.633 12.785 -2.157 1.00 58.19 89 LE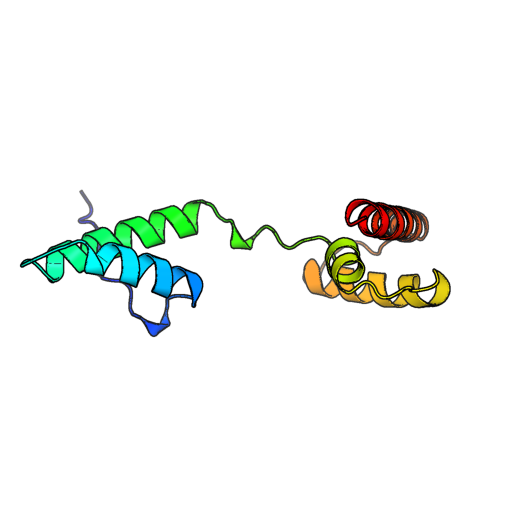U A O 1
ATOM 721 N N . GLY A 1 90 ? 15.453 11.965 -4.086 1.00 60.81 90 GLY A N 1
ATOM 722 C CA . GLY A 1 90 ? 16.823 11.726 -3.598 1.00 60.81 90 GLY A CA 1
ATOM 723 C C . GLY A 1 90 ? 17.454 10.392 -4.011 1.00 60.81 90 GLY A C 1
ATOM 724 O O . GLY A 1 90 ? 18.602 10.132 -3.662 1.00 60.81 90 GLY A O 1
ATOM 725 N N . CYS A 1 91 ? 16.736 9.543 -4.743 1.00 67.88 91 CYS A N 1
ATOM 726 C CA . CYS A 1 91 ? 17.247 8.239 -5.165 1.00 67.88 91 CYS A CA 1
ATOM 727 C C . CYS A 1 91 ? 18.345 8.358 -6.215 1.00 67.88 91 CYS A C 1
ATOM 729 O O . CYS A 1 91 ? 18.320 9.255 -7.063 1.00 67.88 91 CYS A O 1
ATOM 731 N N . GLN A 1 92 ? 19.266 7.394 -6.194 1.00 78.62 92 GLN A N 1
ATOM 732 C CA . GLN A 1 92 ? 20.240 7.247 -7.263 1.00 78.62 92 GLN A CA 1
ATOM 733 C C . GLN A 1 92 ? 19.533 7.034 -8.612 1.00 78.62 92 GLN A C 1
ATOM 735 O O . GLN A 1 92 ? 18.487 6.377 -8.667 1.00 78.62 92 GLN A O 1
ATOM 740 N N . PRO A 1 93 ? 20.079 7.604 -9.699 1.00 81.88 93 PRO A N 1
ATOM 741 C CA . PRO A 1 93 ? 19.580 7.332 -11.036 1.00 81.88 93 PRO A CA 1
ATOM 742 C C . PRO A 1 93 ? 19.734 5.839 -11.353 1.00 81.88 93 PRO A C 1
ATOM 744 O O . PRO A 1 93 ? 20.791 5.261 -11.112 1.00 81.88 93 PRO A O 1
ATOM 747 N N . LEU A 1 94 ? 18.676 5.236 -11.898 1.00 88.38 94 LEU A N 1
ATOM 748 C CA . LEU A 1 94 ? 18.701 3.853 -12.374 1.00 88.38 94 LEU A CA 1
ATOM 749 C C . LEU A 1 94 ? 19.640 3.716 -13.572 1.00 88.38 94 LEU A C 1
ATOM 751 O O . LEU A 1 94 ? 19.593 4.540 -14.492 1.00 88.38 94 LEU A O 1
ATOM 755 N N . THR A 1 95 ? 20.432 2.649 -13.582 1.00 92.19 95 THR A N 1
ATOM 756 C CA . THR A 1 95 ? 21.208 2.244 -14.756 1.00 92.19 95 THR A CA 1
ATOM 757 C C . THR A 1 95 ? 20.325 1.496 -15.755 1.00 92.19 95 THR A C 1
ATOM 759 O O . THR A 1 95 ? 19.234 1.029 -15.422 1.00 92.19 95 THR A O 1
ATOM 762 N N . ASP A 1 96 ? 20.790 1.353 -16.995 1.00 90.94 96 ASP A N 1
ATOM 763 C CA . ASP A 1 96 ? 20.067 0.571 -18.005 1.00 90.94 96 ASP A CA 1
ATOM 764 C C . ASP A 1 96 ? 19.978 -0.916 -17.625 1.00 90.94 96 ASP A C 1
ATOM 766 O O . ASP A 1 96 ? 18.970 -1.564 -17.909 1.00 90.94 96 ASP A O 1
ATOM 770 N N . GLU A 1 97 ? 20.977 -1.435 -16.907 1.00 92.75 97 GLU A N 1
ATOM 771 C CA . GLU A 1 97 ? 20.967 -2.798 -16.365 1.00 92.75 97 GLU A CA 1
ATOM 772 C C . GLU A 1 97 ? 19.880 -2.986 -15.297 1.00 92.75 97 GLU A C 1
ATOM 774 O O . GLU A 1 97 ? 19.210 -4.022 -15.277 1.00 92.75 97 GLU A O 1
ATOM 779 N N . ASP A 1 98 ? 19.654 -1.984 -14.440 1.00 91.94 98 ASP A N 1
ATOM 780 C CA . ASP A 1 98 ? 18.580 -2.030 -13.439 1.00 91.94 98 ASP A CA 1
ATOM 781 C C . ASP A 1 98 ? 17.201 -2.055 -14.106 1.00 91.94 98 ASP A C 1
ATOM 783 O O . ASP A 1 98 ? 16.307 -2.790 -13.685 1.00 91.94 98 ASP A O 1
ATOM 787 N N . VAL A 1 99 ? 17.033 -1.275 -15.178 1.00 93.81 99 VAL A N 1
ATOM 788 C CA . VAL A 1 99 ? 15.786 -1.220 -15.951 1.00 93.81 99 VAL A CA 1
ATOM 789 C C . VAL A 1 99 ? 15.540 -2.533 -16.695 1.00 93.81 99 VAL A C 1
ATOM 791 O O . VAL A 1 99 ? 14.410 -3.019 -16.703 1.00 93.81 99 VAL A O 1
ATOM 794 N N . ALA A 1 100 ? 16.578 -3.136 -17.281 1.00 94.25 100 ALA A N 1
ATOM 795 C CA . ALA A 1 100 ? 16.483 -4.449 -17.917 1.00 94.25 100 ALA A CA 1
ATOM 796 C C . ALA A 1 100 ? 16.092 -5.537 -16.906 1.00 94.25 100 ALA A C 1
ATOM 798 O O . ALA A 1 100 ? 15.163 -6.306 -17.147 1.00 94.25 100 ALA A O 1
ATOM 799 N N . ARG A 1 101 ? 16.718 -5.542 -15.723 1.00 94.06 101 ARG A N 1
ATOM 800 C CA . ARG A 1 101 ? 16.383 -6.482 -14.645 1.00 94.06 101 ARG A CA 1
ATOM 801 C C . ARG A 1 101 ? 14.941 -6.324 -14.160 1.00 94.06 101 ARG A C 1
ATOM 8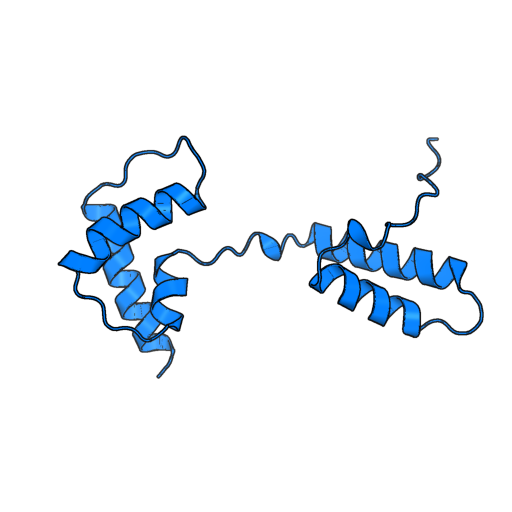03 O O . ARG A 1 101 ? 14.268 -7.322 -13.914 1.00 94.06 101 ARG A O 1
ATOM 810 N N . ALA A 1 102 ? 14.462 -5.087 -14.036 1.00 92.50 102 ALA A N 1
ATOM 811 C CA . ALA A 1 102 ? 13.072 -4.812 -13.679 1.00 92.50 102 ALA A CA 1
ATOM 812 C C . ALA A 1 102 ? 12.090 -5.272 -14.768 1.00 92.50 102 ALA A C 1
ATOM 814 O O . ALA A 1 102 ? 10.999 -5.745 -14.453 1.00 92.50 102 ALA A O 1
ATOM 815 N N . TYR A 1 103 ? 12.479 -5.186 -16.043 1.00 94.00 103 TYR A N 1
ATOM 816 C CA . TYR A 1 103 ? 11.670 -5.701 -17.144 1.00 94.00 103 TYR A CA 1
ATOM 817 C C . TYR A 1 103 ? 11.577 -7.230 -17.138 1.00 94.00 103 TYR A C 1
ATOM 819 O O . TYR A 1 103 ? 10.488 -7.776 -17.303 1.00 94.00 103 TYR A O 1
ATOM 827 N N . ASP A 1 104 ? 12.685 -7.925 -16.877 1.00 93.38 104 ASP A N 1
ATOM 828 C CA . ASP A 1 104 ? 12.681 -9.382 -16.712 1.00 93.38 104 ASP A CA 1
ATOM 829 C C . ASP A 1 104 ? 11.781 -9.808 -15.546 1.00 93.38 104 ASP A C 1
ATOM 831 O O . ASP A 1 104 ? 11.041 -10.787 -15.654 1.00 93.38 104 ASP A O 1
ATOM 835 N N . ALA A 1 105 ? 11.819 -9.064 -14.436 1.00 90.25 105 ALA A N 1
ATOM 836 C CA . ALA A 1 105 ? 10.932 -9.288 -13.300 1.00 90.25 105 ALA A CA 1
ATOM 837 C C . ALA A 1 105 ? 9.460 -9.081 -13.689 1.00 90.25 105 ALA A C 1
ATOM 839 O O . ALA A 1 105 ? 8.657 -9.974 -13.450 1.00 90.25 105 ALA A O 1
ATOM 840 N N . TYR A 1 106 ? 9.118 -7.982 -14.371 1.00 91.06 106 TYR A N 1
ATOM 841 C CA . TYR A 1 106 ? 7.776 -7.753 -14.925 1.00 91.06 106 TYR A CA 1
ATOM 842 C C . TYR A 1 106 ? 7.293 -8.925 -15.798 1.00 91.06 106 TYR A C 1
ATOM 844 O O . TYR A 1 106 ? 6.168 -9.394 -15.626 1.00 91.06 106 TYR A O 1
ATOM 852 N N . GLN A 1 107 ? 8.139 -9.428 -16.704 1.00 90.69 107 GLN A N 1
ATOM 853 C CA . GLN A 1 107 ? 7.788 -10.550 -17.579 1.00 90.69 107 GLN A CA 1
ATOM 854 C C . GLN A 1 107 ? 7.542 -11.840 -16.787 1.00 90.69 107 GLN A C 1
ATOM 856 O O . GLN A 1 107 ? 6.557 -12.530 -17.035 1.00 90.69 107 GLN A O 1
ATOM 861 N N . ARG A 1 108 ? 8.386 -12.150 -15.794 1.00 87.00 108 ARG A N 1
ATOM 862 C CA . ARG A 1 108 ? 8.191 -13.320 -14.917 1.00 87.00 108 ARG A CA 1
ATOM 863 C C . ARG A 1 108 ? 6.927 -13.195 -14.074 1.00 87.00 108 ARG A C 1
ATOM 865 O O . ARG A 1 108 ? 6.128 -14.123 -14.052 1.00 87.00 108 ARG A O 1
ATOM 872 N N . SER A 1 109 ? 6.703 -12.035 -13.462 1.00 84.94 109 SER A N 1
ATOM 873 C CA . SER A 1 109 ? 5.520 -11.776 -12.640 1.00 84.94 109 SER A CA 1
ATOM 874 C C . SER A 1 109 ? 4.222 -11.843 -13.445 1.00 84.94 109 SER A C 1
ATOM 876 O O . SER A 1 109 ? 3.181 -12.111 -12.864 1.00 84.94 109 SER A O 1
ATOM 878 N N . ARG A 1 110 ? 4.246 -11.633 -14.770 1.00 84.25 110 ARG A N 1
ATOM 879 C CA . ARG A 1 110 ? 3.086 -11.895 -15.642 1.00 84.25 110 ARG A CA 1
ATOM 880 C C . ARG A 1 110 ? 2.812 -13.387 -15.847 1.00 84.25 110 ARG A C 1
ATOM 882 O O . ARG A 1 110 ? 1.656 -13.754 -16.027 1.00 84.25 110 ARG A O 1
ATOM 889 N N . CYS A 1 111 ? 3.847 -14.226 -15.830 1.00 68.31 111 CYS A N 1
ATOM 890 C CA . CYS A 1 111 ? 3.721 -15.675 -15.990 1.00 68.31 111 CYS A CA 1
ATOM 891 C C . CYS A 1 111 ? 3.230 -16.374 -14.715 1.00 68.31 111 CYS A C 1
ATOM 893 O O . CYS A 1 111 ? 2.568 -17.396 -14.826 1.00 68.31 111 CYS A O 1
ATOM 895 N N . ASP A 1 112 ? 3.499 -15.816 -13.531 1.00 60.69 112 ASP A N 1
ATOM 896 C CA . ASP A 1 112 ? 3.101 -16.410 -12.242 1.00 60.69 112 ASP A CA 1
ATOM 897 C C . ASP A 1 112 ? 1.576 -16.378 -11.974 1.00 60.69 112 ASP A C 1
ATOM 899 O O . ASP A 1 112 ? 1.104 -16.994 -11.018 1.00 60.69 112 ASP A O 1
ATOM 903 N N . PHE A 1 113 ? 0.787 -15.675 -12.799 1.00 54.88 113 PHE A N 1
ATOM 904 C CA . PHE A 1 113 ? -0.681 -15.604 -12.688 1.00 54.88 113 PHE A CA 1
ATOM 905 C C . PHE A 1 113 ? -1.442 -16.552 -13.642 1.00 54.88 113 PHE A C 1
ATOM 907 O O . PHE A 1 113 ? -2.668 -16.441 -13.733 1.00 54.88 113 PHE A O 1
ATOM 914 N N . TYR A 1 114 ? -0.751 -17.470 -14.331 1.00 44.41 114 TYR A N 1
ATOM 915 C CA . TYR A 1 114 ? -1.338 -18.501 -15.207 1.00 44.41 114 TYR A CA 1
ATOM 916 C C . TYR A 1 114 ? -1.014 -19.913 -14.714 1.00 44.41 114 TYR A C 1
ATOM 918 O O . TYR A 1 114 ? -1.892 -20.791 -14.881 1.00 44.41 114 TYR A O 1
#

Radius of gyration: 21.23 Å; chains: 1; bounding box: 43×31×61 Å

Foldseek 3Di:
DDDDPLDFDDPVVDDPVLNVQLVVQLVVDPDDNSVSRVRSRVSSVVVVVVVPVVPPPQPLLVVLVVVDDDDLVRQQVVNQVSVCVVPDPDDDRDDPVNSVVSVVVSVVSNVVVD

pLDDT: mean 82.61, std 13.75, range [36.62, 94.81]

Sequence (114 aa):
MSSPSDTLFRWYQLTERERLVWASAFSQFVGAPLDAARAADAKVVAVKGLDIDQYTMSPEHELAKSNLEVPFEAFAPWYRVAYRISHRLGCQPLTDEDVARAYDAYQRSRCDFY

Secondary structure (DSSP, 8-state):
-PPPP--PPPGGGS-HHHHHHHHHHHHT--S-HHHHHHHHHHHHHHHHHTTGGG----HHHHHHHTT----HHHHHHHHHHHHHHHT-TTPPPPPHHHHHHHHHHHHHHHHTT-